Protein AF-A0A6L8IFL5-F1 (afdb_monomer)

Structure (mmCIF, N/CA/C/O backbone):
data_AF-A0A6L8IFL5-F1
#
_entry.id   AF-A0A6L8IFL5-F1
#
loop_
_atom_site.group_PDB
_atom_site.id
_atom_site.type_symbol
_atom_site.label_atom_id
_atom_site.label_alt_id
_atom_site.label_comp_id
_atom_site.label_asym_id
_atom_site.label_entity_id
_atom_site.label_seq_id
_atom_site.pdbx_PDB_ins_code
_atom_site.Cartn_x
_atom_site.Cartn_y
_atom_site.Cartn_z
_atom_site.occupancy
_atom_site.B_iso_or_equiv
_atom_site.auth_seq_id
_atom_site.auth_comp_id
_atom_site.auth_asym_id
_atom_site.auth_atom_id
_atom_site.pdbx_PDB_model_num
ATOM 1 N N . HIS A 1 1 ? 4.760 1.102 14.427 1.00 89.50 1 HIS A N 1
ATOM 2 C CA . HIS A 1 1 ? 5.056 1.437 15.837 1.00 89.50 1 HIS A CA 1
ATOM 3 C C . HIS A 1 1 ? 4.019 2.375 16.458 1.00 89.50 1 HIS A C 1
ATOM 5 O O . HIS A 1 1 ? 3.483 2.023 17.498 1.00 89.50 1 HIS A O 1
ATOM 11 N N . VAL A 1 2 ? 3.697 3.515 15.828 1.00 98.06 2 VAL A N 1
ATOM 12 C CA . VAL A 1 2 ? 2.753 4.520 16.369 1.00 98.06 2 VAL A CA 1
ATOM 13 C C . VAL A 1 2 ? 1.359 3.949 16.659 1.00 98.06 2 VAL A C 1
ATOM 15 O O . VAL A 1 2 ? 0.907 4.045 17.792 1.00 98.06 2 VAL A O 1
ATOM 18 N N . ALA A 1 3 ? 0.701 3.309 15.684 1.00 97.88 3 ALA A N 1
ATOM 19 C CA . ALA A 1 3 ? -0.648 2.758 15.882 1.00 97.88 3 ALA A CA 1
ATOM 20 C C . ALA A 1 3 ? -0.708 1.730 17.027 1.00 97.88 3 ALA A C 1
ATOM 22 O O . ALA A 1 3 ? -1.575 1.813 17.890 1.00 97.88 3 ALA A O 1
ATOM 23 N N . HIS A 1 4 ? 0.283 0.834 17.089 1.00 97.62 4 HIS A N 1
ATOM 24 C CA . HIS A 1 4 ? 0.413 -0.148 18.166 1.00 97.62 4 HIS A CA 1
ATOM 25 C C . HIS A 1 4 ? 0.586 0.515 19.540 1.00 97.62 4 HIS A C 1
ATOM 27 O O . HIS A 1 4 ? -0.124 0.165 20.475 1.00 97.62 4 HIS A O 1
ATOM 33 N N . ALA A 1 5 ? 1.469 1.515 19.647 1.00 98.44 5 ALA A N 1
ATOM 34 C CA . ALA A 1 5 ? 1.703 2.244 20.895 1.00 98.44 5 ALA A CA 1
ATOM 35 C C . ALA A 1 5 ? 0.468 3.015 21.401 1.00 98.44 5 ALA A C 1
ATOM 37 O O . ALA A 1 5 ? 0.402 3.341 22.579 1.00 98.44 5 ALA A O 1
ATOM 38 N N . ASN A 1 6 ? -0.503 3.295 20.525 1.00 98.12 6 ASN A N 1
ATOM 39 C CA . ASN A 1 6 ? -1.734 4.016 20.854 1.00 98.12 6 ASN A CA 1
ATOM 40 C C . ASN A 1 6 ? -2.974 3.105 20.910 1.00 98.12 6 ASN A C 1
ATOM 42 O O . ASN A 1 6 ? -4.087 3.608 21.022 1.00 98.12 6 ASN A O 1
ATOM 46 N N . GLY A 1 7 ? -2.816 1.781 20.786 1.00 97.44 7 GLY A N 1
ATOM 47 C CA . GLY A 1 7 ? -3.949 0.847 20.779 1.00 97.44 7 GLY A CA 1
ATOM 48 C C . GLY A 1 7 ? -4.944 1.074 19.633 1.00 97.44 7 GLY A C 1
ATOM 49 O O . GLY A 1 7 ? -6.101 0.681 19.741 1.00 97.44 7 GLY A O 1
ATOM 50 N N . VAL A 1 8 ? -4.519 1.719 18.5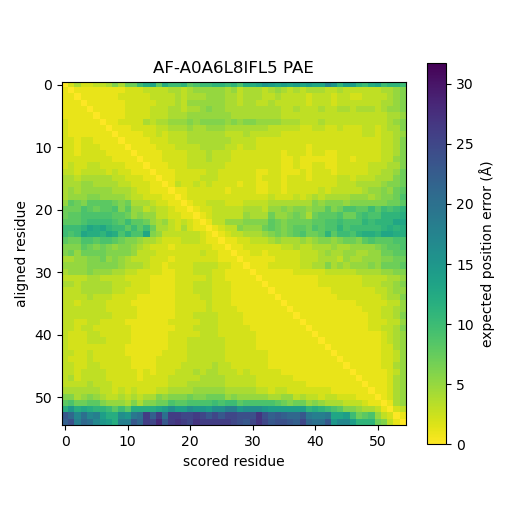41 1.00 97.00 8 VAL A N 1
ATOM 51 C CA . VAL A 1 8 ? -5.380 2.029 17.392 1.00 97.00 8 VAL A CA 1
ATOM 52 C C . VAL A 1 8 ? -5.308 0.875 16.387 1.00 97.00 8 VAL A C 1
ATOM 54 O O . VAL A 1 8 ? -4.210 0.579 15.900 1.00 97.00 8 VAL A O 1
ATOM 57 N N . PRO A 1 9 ? -6.440 0.233 16.029 1.00 94.88 9 PRO A N 1
ATOM 58 C CA . PRO A 1 9 ? -6.472 -0.759 14.961 1.00 94.88 9 PRO A CA 1
ATOM 59 C C . PRO A 1 9 ? -5.954 -0.162 13.651 1.00 94.88 9 PRO A C 1
ATOM 61 O O . PRO A 1 9 ? -6.391 0.906 13.224 1.00 94.88 9 PRO A O 1
ATOM 64 N N . PHE A 1 10 ? -5.009 -0.846 13.013 1.00 95.88 10 PHE A N 1
ATOM 65 C CA . PHE A 1 10 ? -4.350 -0.351 11.811 1.00 95.88 10 PHE A CA 1
ATOM 66 C C . PHE A 1 10 ? -4.077 -1.485 10.829 1.00 95.88 10 PHE A C 1
ATOM 68 O O . PHE A 1 10 ? -3.574 -2.542 11.208 1.00 95.88 10 PHE A O 1
ATOM 75 N N . VAL A 1 11 ? -4.353 -1.220 9.554 1.00 95.81 11 VAL A N 1
ATOM 76 C CA . VAL A 1 11 ? -4.021 -2.088 8.426 1.00 95.81 11 VAL A CA 1
ATOM 77 C C . VAL A 1 11 ? -3.430 -1.240 7.303 1.00 95.81 11 VAL A C 1
ATOM 79 O O . VAL A 1 11 ? -3.928 -0.157 7.003 1.00 95.81 11 VAL A O 1
ATOM 82 N N . ALA A 1 12 ? -2.356 -1.726 6.682 1.00 97.06 12 ALA A N 1
ATOM 83 C CA . ALA A 1 12 ? -1.773 -1.109 5.497 1.00 97.06 12 ALA A CA 1
ATOM 84 C C . ALA A 1 12 ? -2.201 -1.892 4.252 1.00 97.06 12 ALA A C 1
ATOM 86 O O . ALA A 1 12 ? -1.899 -3.077 4.134 1.00 97.06 12 ALA A O 1
ATOM 87 N N . VAL A 1 13 ? -2.860 -1.220 3.308 1.00 97.62 13 VAL A N 1
ATOM 88 C CA . VAL A 1 13 ? -3.203 -1.784 1.996 1.00 97.62 13 VAL A CA 1
ATOM 89 C C . VAL A 1 13 ? -2.173 -1.297 0.987 1.00 97.62 13 VAL A C 1
ATOM 91 O O . VAL A 1 13 ? -2.032 -0.095 0.765 1.00 97.62 13 VAL A O 1
ATOM 94 N N . ARG A 1 14 ? -1.421 -2.226 0.395 1.00 97.50 14 ARG A N 1
ATOM 95 C CA . ARG A 1 14 ? -0.360 -1.928 -0.574 1.00 97.50 14 ARG A CA 1
ATOM 96 C C . ARG A 1 14 ? -0.526 -2.800 -1.810 1.00 97.50 14 ARG A C 1
ATOM 98 O O . ARG A 1 14 ? -0.991 -3.929 -1.713 1.00 97.50 14 ARG A O 1
ATOM 105 N N . SER A 1 15 ? -0.112 -2.270 -2.952 1.00 97.69 15 SER A N 1
ATOM 106 C CA . SER A 1 15 ? 0.059 -3.026 -4.194 1.00 97.69 15 SER A CA 1
ATOM 107 C C . SER A 1 15 ? 1.519 -2.969 -4.629 1.00 97.69 15 SER A C 1
ATOM 109 O O . SER A 1 15 ? 2.265 -2.075 -4.223 1.00 97.69 15 SER A O 1
ATOM 111 N N . LEU A 1 16 ? 1.926 -3.957 -5.416 1.00 95.94 16 LEU A N 1
ATOM 112 C CA . LEU A 1 16 ? 3.306 -4.156 -5.836 1.00 95.94 16 LEU A CA 1
ATOM 113 C C . LEU A 1 16 ? 3.632 -3.271 -7.044 1.00 95.94 16 LEU A C 1
ATOM 115 O O . LEU A 1 16 ? 2.912 -3.322 -8.037 1.00 95.94 16 LEU A O 1
ATOM 119 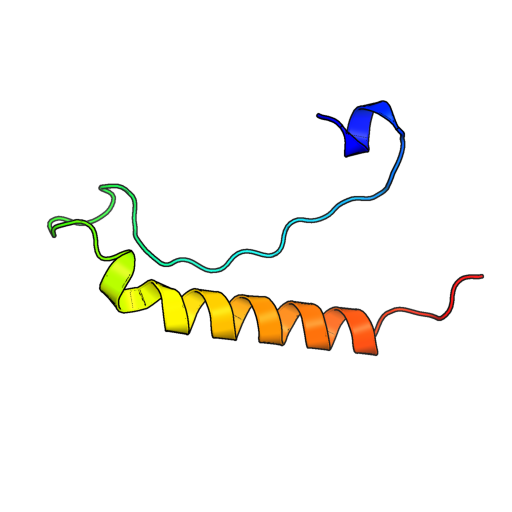N N . ALA A 1 17 ? 4.708 -2.488 -6.955 1.00 95.56 17 ALA A N 1
ATOM 120 C CA . ALA A 1 17 ? 5.231 -1.687 -8.070 1.00 95.56 17 ALA A CA 1
ATOM 121 C C . ALA A 1 17 ? 6.616 -2.163 -8.550 1.00 95.56 17 ALA A C 1
ATOM 123 O O . ALA A 1 17 ? 7.076 -1.756 -9.605 1.00 95.56 17 ALA A O 1
ATOM 124 N N . ASP A 1 18 ? 7.294 -3.011 -7.778 1.00 96.06 18 ASP A N 1
ATOM 125 C CA . ASP A 1 18 ? 8.610 -3.562 -8.101 1.00 96.06 18 ASP A CA 1
ATOM 126 C C . ASP A 1 18 ? 8.877 -4.800 -7.229 1.00 96.06 18 ASP A C 1
ATOM 128 O O . ASP A 1 18 ? 8.265 -4.943 -6.166 1.00 96.06 18 ASP A O 1
ATOM 132 N N . LEU A 1 19 ? 9.790 -5.680 -7.654 1.00 94.94 19 LEU A N 1
ATOM 133 C CA . LEU A 1 19 ? 10.168 -6.888 -6.903 1.00 94.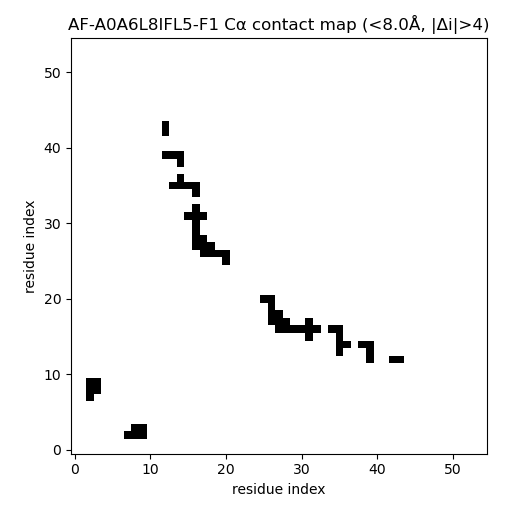94 19 LEU A CA 1
ATOM 134 C C . LEU A 1 19 ? 11.375 -6.700 -5.971 1.00 94.94 19 LEU A C 1
ATOM 136 O O . LEU A 1 19 ? 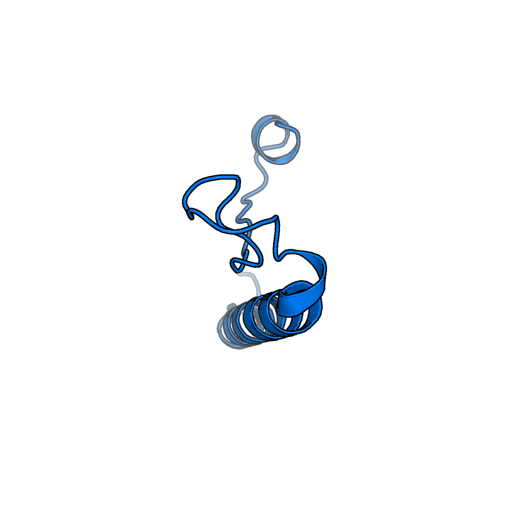11.815 -7.670 -5.360 1.00 94.94 19 LEU A O 1
ATOM 140 N N . ALA A 1 20 ? 11.925 -5.490 -5.862 1.00 90.12 20 ALA A N 1
ATOM 141 C CA . ALA A 1 20 ? 13.061 -5.136 -5.013 1.00 90.12 20 ALA A CA 1
ATOM 142 C C . ALA A 1 20 ? 14.269 -6.077 -5.192 1.00 90.12 20 ALA A C 1
ATOM 144 O O . ALA A 1 20 ? 14.855 -6.553 -4.222 1.00 90.12 20 ALA A O 1
ATOM 145 N N . GLY A 1 21 ? 14.619 -6.377 -6.448 1.00 87.62 21 GLY A N 1
ATOM 146 C CA . GLY A 1 21 ? 15.681 -7.333 -6.795 1.00 87.62 21 GLY A CA 1
ATOM 147 C C . GLY A 1 21 ? 15.222 -8.792 -6.906 1.00 87.62 21 GLY A C 1
ATOM 148 O O 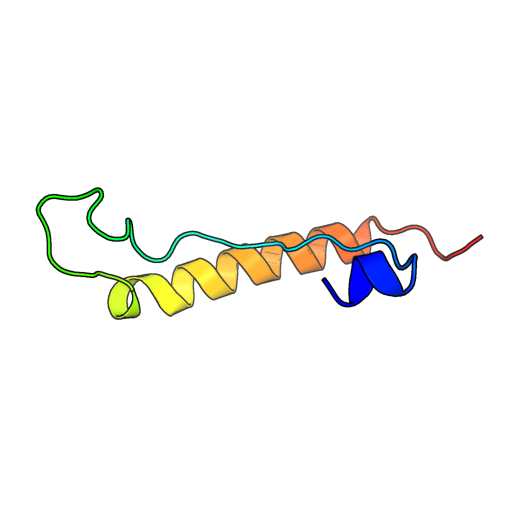. GLY A 1 21 ? 16.025 -9.666 -7.212 1.00 87.62 21 GLY A O 1
ATOM 149 N N . GLY A 1 22 ? 13.928 -9.070 -6.727 1.00 89.50 22 GLY A N 1
ATOM 150 C CA . GLY A 1 22 ? 13.316 -10.377 -6.995 1.00 89.50 22 GLY A CA 1
ATOM 151 C C . GLY A 1 22 ? 13.124 -10.704 -8.484 1.00 89.50 22 GLY A C 1
ATOM 152 O O . GLY A 1 22 ? 12.505 -11.713 -8.809 1.00 89.50 22 GLY A O 1
ATOM 153 N N . SER A 1 23 ? 13.628 -9.861 -9.390 1.00 88.00 23 SER A N 1
ATOM 154 C CA . SER A 1 23 ? 13.661 -10.104 -10.835 1.00 88.00 23 SER A CA 1
ATOM 155 C C . SER A 1 23 ? 15.078 -9.897 -11.373 1.00 88.00 23 SER A C 1
ATOM 157 O O . SER A 1 23 ? 15.880 -9.202 -10.754 1.00 88.00 23 SER A O 1
ATOM 159 N N . ALA A 1 24 ? 15.377 -10.462 -12.545 1.00 91.38 24 ALA A N 1
ATOM 160 C CA . ALA A 1 24 ? 16.641 -10.210 -13.242 1.00 91.38 24 ALA A CA 1
ATOM 161 C C . ALA A 1 24 ? 16.719 -8.804 -13.880 1.00 91.38 24 ALA A C 1
ATOM 163 O O . ALA A 1 24 ? 17.769 -8.423 -14.394 1.00 91.38 24 ALA A O 1
ATOM 164 N N . GLY A 1 25 ? 15.609 -8.058 -13.899 1.00 87.81 25 GLY A N 1
ATOM 165 C CA . GLY A 1 25 ? 15.510 -6.730 -14.499 1.00 87.81 25 GLY A CA 1
ATOM 166 C C . GLY A 1 25 ? 15.851 -5.592 -13.535 1.00 87.81 25 GLY A C 1
ATOM 167 O O . GLY A 1 25 ? 15.943 -5.775 -12.322 1.00 87.81 25 GLY A O 1
ATOM 168 N N . ALA A 1 26 ? 16.013 -4.393 -14.099 1.00 92.62 26 ALA A N 1
ATOM 169 C CA . ALA A 1 26 ? 16.126 -3.158 -13.327 1.00 92.62 26 ALA A CA 1
ATOM 170 C C . ALA A 1 26 ? 14.840 -2.869 -12.532 1.00 92.62 26 ALA A C 1
ATOM 172 O O . ALA A 1 26 ? 13.777 -3.396 -12.850 1.00 92.62 26 ALA A O 1
ATOM 173 N N . ASN A 1 27 ? 14.945 -1.998 -11.526 1.00 92.44 27 ASN A N 1
ATOM 174 C CA . ASN A 1 27 ? 13.808 -1.528 -10.734 1.00 92.44 27 ASN A CA 1
ATOM 175 C C . ASN A 1 27 ? 12.710 -0.941 -11.641 1.00 92.44 27 ASN A C 1
ATOM 177 O O . ASN A 1 27 ? 12.977 -0.034 -12.430 1.00 92.44 27 ASN A O 1
ATOM 181 N N . GLN A 1 28 ? 11.484 -1.446 -11.504 1.00 94.38 28 GLN A N 1
ATOM 182 C CA . GLN A 1 28 ? 10.332 -1.074 -12.332 1.00 94.38 28 GLN A CA 1
ATOM 183 C C . GLN A 1 28 ? 9.316 -0.194 -11.592 1.00 94.38 28 GLN A C 1
ATOM 185 O O . GLN A 1 28 ? 8.202 0.000 -12.078 1.00 94.38 28 GLN A O 1
ATOM 190 N N . MET A 1 29 ? 9.691 0.357 -10.432 1.00 94.56 29 MET A N 1
ATOM 191 C CA . MET A 1 29 ? 8.801 1.143 -9.579 1.00 94.56 29 MET A CA 1
ATOM 192 C C . MET A 1 29 ? 8.119 2.267 -10.354 1.00 94.56 29 MET A C 1
ATOM 194 O O . MET A 1 29 ? 6.901 2.364 -10.295 1.00 94.56 29 MET A O 1
ATOM 198 N N . GLU A 1 30 ? 8.856 3.055 -11.140 1.00 94.75 30 GLU A N 1
ATOM 199 C CA . GLU A 1 30 ? 8.265 4.144 -11.931 1.00 94.75 30 GLU A CA 1
ATOM 200 C C . GLU A 1 30 ? 7.300 3.635 -13.011 1.00 94.75 30 GLU A C 1
ATOM 202 O O . GLU A 1 30 ? 6.281 4.268 -13.272 1.00 94.75 30 GLU A O 1
ATOM 207 N N . THR A 1 31 ? 7.572 2.465 -13.598 1.00 95.38 31 THR A N 1
ATOM 208 C CA . THR A 1 31 ? 6.708 1.846 -14.613 1.00 95.38 31 THR A CA 1
ATOM 209 C C . THR A 1 31 ? 5.362 1.419 -14.033 1.00 95.38 31 THR A C 1
ATOM 211 O O . THR A 1 31 ? 4.333 1.582 -14.686 1.00 95.38 31 THR A O 1
ATOM 214 N N . PHE A 1 32 ? 5.348 0.871 -12.815 1.00 96.88 32 PHE A N 1
ATOM 215 C CA . PHE A 1 32 ? 4.137 0.303 -12.215 1.00 96.88 32 PHE A CA 1
ATOM 216 C C . PHE A 1 32 ? 3.544 1.139 -11.078 1.00 96.88 32 PHE A C 1
ATOM 218 O O . PHE 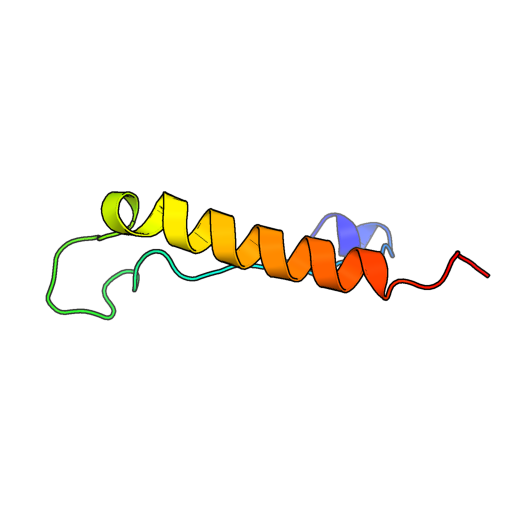A 1 32 ? 2.544 0.724 -10.490 1.00 96.88 32 PHE A O 1
ATOM 225 N N . LEU A 1 33 ? 4.109 2.310 -10.766 1.00 97.06 33 LEU A N 1
ATOM 226 C CA . LEU A 1 33 ? 3.660 3.146 -9.651 1.00 97.06 33 LEU A CA 1
ATOM 227 C C . LEU A 1 33 ? 2.177 3.502 -9.770 1.00 97.06 33 LEU A C 1
ATOM 229 O O . LEU A 1 33 ? 1.425 3.331 -8.810 1.00 97.06 33 LEU A O 1
ATOM 233 N N . GLU A 1 34 ? 1.748 3.959 -10.947 1.00 98.19 34 GLU A N 1
ATOM 234 C CA . GLU A 1 34 ? 0.359 4.359 -11.184 1.00 98.19 34 GLU A CA 1
ATOM 235 C C . GLU A 1 34 ? -0.599 3.166 -11.069 1.00 98.19 34 GLU A C 1
ATOM 237 O O . GLU A 1 34 ? -1.621 3.251 -10.386 1.00 98.19 34 GLU A O 1
ATOM 242 N N . LEU A 1 35 ? -0.229 2.020 -11.649 1.00 98.19 35 LEU A N 1
ATOM 243 C CA . LEU A 1 35 ? -1.006 0.784 -11.553 1.00 98.19 35 LEU A CA 1
ATOM 244 C C . LEU A 1 35 ? -1.143 0.319 -10.095 1.00 98.19 35 LEU A C 1
ATOM 246 O O . LEU A 1 35 ? -2.243 0.006 -9.635 1.00 98.19 35 LEU A O 1
ATOM 250 N N . ALA A 1 36 ? -0.042 0.306 -9.344 1.00 98.38 36 ALA A N 1
ATOM 251 C CA . ALA A 1 36 ? -0.042 -0.067 -7.936 1.00 98.38 36 ALA A CA 1
ATOM 252 C C . ALA A 1 36 ? -0.892 0.902 -7.095 1.00 98.38 36 ALA A C 1
ATOM 254 O O . ALA A 1 36 ? -1.693 0.464 -6.266 1.00 98.38 36 ALA A O 1
ATOM 255 N N . ALA A 1 37 ? -0.771 2.211 -7.326 1.00 98.25 37 ALA A N 1
ATOM 256 C CA . ALA A 1 37 ? -1.572 3.218 -6.637 1.00 98.25 37 ALA A CA 1
ATOM 257 C C . ALA A 1 37 ? -3.073 3.053 -6.932 1.00 98.25 37 ALA A C 1
ATOM 259 O O . ALA A 1 37 ? -3.888 3.047 -6.005 1.00 98.25 37 ALA A O 1
ATOM 260 N N . GLY A 1 38 ? -3.436 2.848 -8.202 1.00 98.62 38 GLY A N 1
ATOM 261 C CA . GLY A 1 38 ? -4.812 2.609 -8.633 1.00 98.62 38 GLY A CA 1
ATOM 262 C C . GLY A 1 38 ? -5.428 1.374 -7.973 1.00 98.62 38 GLY A C 1
ATOM 263 O O . GLY A 1 38 ? -6.527 1.456 -7.415 1.00 98.62 38 GLY A O 1
ATOM 264 N N . ASN A 1 39 ? -4.692 0.259 -7.957 1.00 98.56 39 ASN A N 1
ATOM 265 C CA . ASN A 1 39 ? -5.123 -0.994 -7.333 1.00 98.56 39 ASN A CA 1
ATOM 266 C C . ASN A 1 39 ? -5.305 -0.847 -5.815 1.00 98.56 39 ASN A C 1
ATOM 268 O O . ASN A 1 39 ? -6.353 -1.213 -5.278 1.00 98.56 39 ASN A O 1
ATOM 272 N N . ALA A 1 40 ? -4.332 -0.250 -5.120 1.00 98.56 40 ALA A N 1
ATOM 273 C CA . ALA A 1 40 ? -4.429 -0.015 -3.681 1.00 98.56 40 ALA A CA 1
ATOM 274 C C . ALA A 1 40 ? -5.625 0.888 -3.331 1.00 98.56 40 ALA A C 1
ATOM 276 O O . ALA A 1 40 ? -6.397 0.575 -2.423 1.00 98.56 40 ALA A O 1
ATOM 277 N N . ALA A 1 41 ? -5.836 1.968 -4.089 1.00 98.50 41 ALA A N 1
ATOM 278 C CA . ALA A 1 41 ? -6.964 2.869 -3.881 1.00 98.50 41 ALA A CA 1
ATOM 279 C C . ALA A 1 41 ? -8.317 2.186 -4.147 1.00 98.50 41 ALA A C 1
ATOM 281 O O . ALA A 1 41 ? -9.285 2.446 -3.432 1.00 98.50 41 ALA A O 1
ATOM 282 N N . ALA A 1 42 ? -8.405 1.301 -5.145 1.00 98.69 42 ALA A N 1
ATOM 283 C CA . ALA A 1 42 ? -9.621 0.540 -5.427 1.00 98.69 42 ALA A CA 1
ATOM 284 C C . ALA A 1 42 ? -10.022 -0.364 -4.250 1.00 98.69 42 ALA A C 1
ATOM 286 O O . ALA A 1 42 ? -11.191 -0.358 -3.856 1.00 98.69 42 ALA A O 1
ATOM 287 N N . VAL A 1 43 ? -9.055 -1.065 -3.651 1.00 98.38 43 VAL A N 1
ATOM 288 C CA . VAL A 1 43 ? -9.282 -1.916 -2.472 1.00 98.38 43 VAL A CA 1
ATOM 289 C C . VAL A 1 43 ? -9.694 -1.080 -1.264 1.00 98.38 43 VAL A C 1
ATOM 291 O O . VAL A 1 43 ? -10.696 -1.399 -0.631 1.00 98.38 43 VAL A O 1
ATOM 294 N N . VAL A 1 44 ? -9.002 0.029 -0.978 1.00 98.19 44 VAL A N 1
ATOM 295 C CA . VAL A 1 44 ? -9.372 0.926 0.134 1.00 98.19 44 VAL A CA 1
ATOM 296 C C . VAL A 1 44 ? -10.800 1.443 -0.031 1.00 98.19 44 VAL A C 1
ATOM 298 O O . VAL A 1 44 ? -11.585 1.388 0.911 1.00 98.19 44 VAL A O 1
ATOM 301 N N . ARG A 1 45 ? -11.184 1.881 -1.237 1.00 98.25 45 ARG A N 1
ATOM 302 C CA . ARG A 1 45 ? -12.562 2.316 -1.510 1.00 98.25 45 ARG A CA 1
ATOM 303 C C . ARG A 1 45 ? -13.582 1.196 -1.302 1.00 98.25 45 ARG A C 1
ATOM 305 O O . ARG A 1 45 ? -14.692 1.486 -0.874 1.00 98.25 45 ARG A O 1
ATOM 312 N N . ALA A 1 46 ? -13.241 -0.051 -1.630 1.00 98.12 46 ALA A N 1
ATOM 313 C CA . ALA A 1 46 ? -14.110 -1.197 -1.373 1.00 98.12 46 ALA A CA 1
ATOM 314 C C . ALA A 1 46 ? -14.253 -1.469 0.126 1.00 98.12 46 ALA A C 1
ATOM 316 O O . ALA A 1 46 ? -15.374 -1.565 0.606 1.00 98.12 46 ALA A O 1
ATOM 317 N N . MET A 1 47 ? -13.147 -1.481 0.873 1.00 96.25 47 MET A N 1
ATOM 318 C CA . MET A 1 47 ? -13.178 -1.644 2.327 1.00 96.25 47 MET A CA 1
ATOM 319 C C . MET A 1 47 ? -14.037 -0.571 2.995 1.00 96.25 47 MET A C 1
ATOM 321 O O . MET A 1 47 ? -14.870 -0.907 3.821 1.00 96.25 47 MET A O 1
ATOM 325 N N . LEU A 1 48 ? -13.892 0.699 2.600 1.00 95.38 48 LEU A N 1
ATOM 326 C CA . LEU A 1 48 ? -14.679 1.805 3.157 1.00 95.38 48 LEU A CA 1
ATOM 327 C C . LEU A 1 48 ? -16.185 1.676 2.894 1.00 95.38 48 LEU A C 1
ATOM 329 O O . LEU A 1 48 ? -16.967 2.125 3.721 1.00 95.38 48 LEU A O 1
ATOM 333 N N . ARG A 1 49 ? -16.600 1.080 1.767 1.00 97.06 49 ARG A N 1
ATOM 334 C CA . ARG A 1 49 ? -18.025 0.832 1.482 1.00 97.06 49 ARG A CA 1
ATOM 335 C C . ARG A 1 49 ? -18.620 -0.269 2.357 1.00 97.06 49 ARG A C 1
ATOM 337 O O . ARG A 1 49 ? -19.795 -0.193 2.681 1.00 97.06 49 ARG A O 1
ATOM 344 N N . GLU A 1 50 ? -17.813 -1.263 2.715 1.00 96.12 50 GLU A N 1
ATOM 345 C CA . GLU A 1 50 ? -18.220 -2.388 3.569 1.00 96.12 50 GLU A CA 1
ATOM 346 C C . GLU A 1 50 ? -17.985 -2.114 5.061 1.00 96.12 50 GLU A C 1
ATOM 348 O O . GLU A 1 50 ?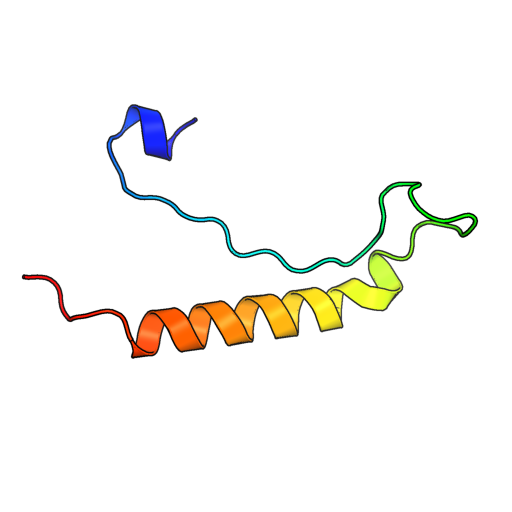 -18.332 -2.938 5.908 1.00 96.12 50 GLU A O 1
ATOM 353 N N . MET A 1 51 ? -17.354 -0.987 5.409 1.00 93.50 51 MET A N 1
ATOM 354 C CA . MET A 1 51 ? -17.158 -0.631 6.806 1.00 93.50 51 MET A CA 1
ATOM 355 C C . MET A 1 51 ? -18.521 -0.329 7.428 1.00 93.50 51 MET A C 1
ATOM 357 O O . MET A 1 51 ? -19.238 0.531 6.918 1.00 93.50 51 MET A O 1
ATOM 361 N N . PRO A 1 52 ? -18.877 -0.999 8.534 1.00 90.69 52 PRO A N 1
ATOM 362 C CA . PRO A 1 52 ? -20.065 -0.619 9.266 1.00 90.69 52 PRO A CA 1
ATOM 363 C C . PRO A 1 52 ? -19.884 0.811 9.777 1.00 90.69 52 PRO A C 1
ATOM 365 O O . PRO A 1 52 ? -18.777 1.207 10.173 1.00 90.69 52 PRO A O 1
ATOM 368 N N . ASP A 1 53 ? -20.979 1.567 9.819 1.00 82.75 53 ASP A N 1
ATOM 369 C CA . ASP A 1 53 ? -21.037 2.729 10.696 1.00 82.75 53 ASP A CA 1
ATOM 370 C C . ASP A 1 53 ? -20.635 2.258 12.100 1.00 82.75 53 ASP A C 1
ATOM 372 O O . ASP A 1 53 ? -20.973 1.139 12.505 1.00 82.75 53 ASP A O 1
ATOM 376 N N . ARG A 1 54 ? 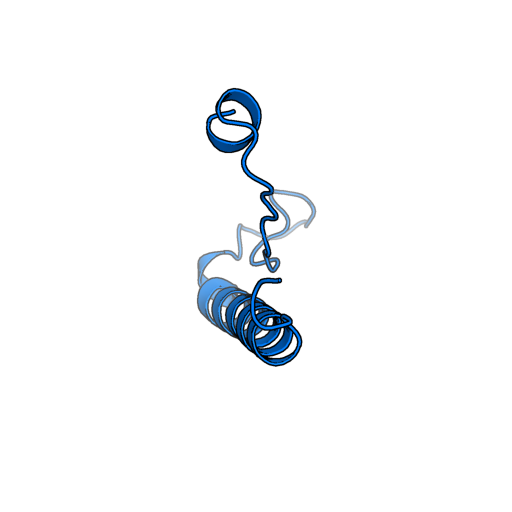-19.813 3.051 12.803 1.00 75.06 54 ARG A N 1
ATOM 377 C CA . ARG A 1 54 ? -19.343 2.671 14.145 1.00 75.06 54 ARG A CA 1
ATOM 378 C C . ARG A 1 54 ? -20.537 2.205 14.999 1.00 75.06 54 ARG A C 1
ATOM 380 O O . ARG A 1 54 ? -21.614 2.781 14.847 1.00 75.06 54 ARG A O 1
ATOM 387 N N . PRO A 1 55 ? -20.347 1.223 15.901 1.00 56.62 55 PRO A N 1
ATOM 388 C CA . PRO A 1 55 ? -21.331 0.996 16.952 1.00 56.62 55 PRO A CA 1
ATOM 389 C C . PRO A 1 55 ? -21.592 2.281 17.752 1.00 56.62 5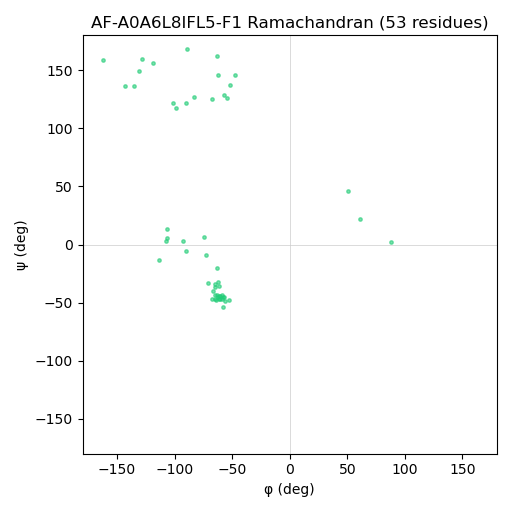5 PRO A C 1
ATOM 391 O O . PRO A 1 55 ? -20.653 3.111 17.873 1.00 56.62 55 PRO A O 1
#

pLDDT: mean 94.32, std 6.78, range [56.62, 98.69]

Solvent-accessible surface area (backbone atoms only — not comparable to full-atom values): 3554 Å² total; per-residue (Å²): 110,69,47,68,78,66,75,44,91,80,83,87,79,77,51,76,30,57,64,87,74,74,51,98,62,78,91,37,40,85,80,27,40,66,60,17,51,51,53,28,51,52,51,52,55,50,50,60,71,70,50,71,78,78,133

Mean predicted aligned error: 3.95 Å

Secondary structure (DSSP, 8-state):
-HHHHTT---------S--TTSSSSPP-HHHHHHHHHHHHHHHHHHHHHHPPPP-

Foldseek 3Di:
DVCVVVVHDDDDQWFDQAPVPPDPDDGRNVVCVVVGVVVSVVVVVVVVVPDDDDD

Sequence (55 aa):
HVAHANGVPFVAVRSLADLAGGSAGANQMETFLELAAGNAAAVVRAMLREMPDRP

Radius of gyration: 15.56 Å; Cα contacts (8 Å, |Δi|>4): 33; chains: 1; bounding box: 38×15×36 Å